Protein AF-A0A0B4FJJ1-F1 (afdb_monomer_lite)

pLDDT: mean 93.53, std 4.14, range [71.75, 98.0]

Secondary structure (DSSP, 8-state):
---HHHHHHHHT-SS--HHHHHHHHHHHTT--HHHHHHHHHHHHHHHHHHHHHHHS---HHHHHHHHHHHHHHHHHHHHHHHH--GGG-----HHHHHHHHHHHT-SS-SS--

Structure (mmCIF, N/CA/C/O backbone):
data_AF-A0A0B4FJJ1-F1
#
_entry.id   AF-A0A0B4FJJ1-F1
#
loop_
_atom_site.group_PDB
_atom_site.id
_atom_site.type_symbol
_atom_site.label_atom_id
_atom_site.label_alt_id
_atom_site.label_comp_id
_atom_site.label_asym_id
_atom_site.label_entity_id
_atom_site.label_seq_id
_atom_site.pdbx_PDB_i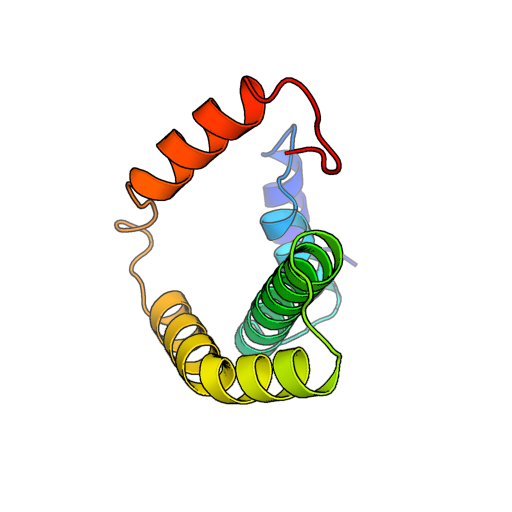ns_code
_atom_site.Cartn_x
_atom_site.Cartn_y
_atom_site.Cartn_z
_atom_site.occupancy
_atom_site.B_iso_or_equiv
_atom_site.auth_seq_id
_atom_site.auth_comp_id
_atom_site.auth_asym_id
_atom_site.auth_atom_id
_atom_site.pdbx_PDB_model_num
ATOM 1 N N . GLU A 1 1 ? 16.173 10.312 -13.743 1.00 85.62 1 GLU A N 1
ATOM 2 C CA . GLU A 1 1 ? 15.203 11.218 -14.402 1.00 85.62 1 GLU A CA 1
ATOM 3 C C . GLU A 1 1 ? 14.099 10.382 -15.029 1.00 85.62 1 GLU A C 1
ATOM 5 O O . GLU A 1 1 ? 14.355 9.215 -15.307 1.00 85.62 1 GLU A O 1
ATOM 10 N N . LEU A 1 2 ? 12.902 10.943 -15.227 1.00 92.56 2 LEU A N 1
ATOM 11 C CA . LEU A 1 2 ? 11.828 10.257 -15.955 1.00 92.56 2 LEU A CA 1
ATOM 12 C C . LEU A 1 2 ? 12.228 10.097 -17.425 1.00 92.56 2 LEU A C 1
ATOM 14 O O . LEU A 1 2 ? 12.700 11.064 -18.034 1.00 92.56 2 LEU A O 1
ATOM 18 N N . ASP A 1 3 ? 12.034 8.900 -17.974 1.00 95.81 3 ASP A N 1
ATOM 19 C CA . ASP A 1 3 ? 12.142 8.656 -19.414 1.00 95.81 3 ASP A CA 1
ATOM 20 C C . ASP A 1 3 ? 10.930 9.224 -20.174 1.00 95.81 3 ASP A C 1
ATOM 22 O O . ASP A 1 3 ? 10.025 9.802 -19.570 1.00 95.81 3 ASP A O 1
ATOM 26 N N . ALA A 1 4 ? 10.958 9.140 -21.507 1.00 96.12 4 ALA A N 1
ATOM 27 C CA . ALA A 1 4 ? 9.930 9.731 -22.362 1.00 96.12 4 ALA A CA 1
ATOM 28 C C . ALA A 1 4 ? 8.535 9.159 -22.063 1.00 96.12 4 ALA A C 1
ATOM 30 O O . ALA A 1 4 ? 7.616 9.937 -21.817 1.00 96.12 4 ALA A O 1
ATOM 31 N N . ASP A 1 5 ? 8.409 7.830 -21.979 1.00 95.44 5 ASP A N 1
ATOM 32 C CA . ASP A 1 5 ? 7.139 7.157 -21.684 1.00 95.44 5 ASP A CA 1
ATOM 33 C C . ASP A 1 5 ? 6.581 7.592 -20.321 1.00 95.44 5 ASP A C 1
ATOM 35 O O . ASP A 1 5 ? 5.400 7.898 -20.180 1.00 95.44 5 ASP A O 1
ATOM 39 N N . ALA A 1 6 ? 7.436 7.652 -19.295 1.00 94.94 6 ALA A N 1
ATOM 40 C CA . ALA A 1 6 ? 7.033 8.043 -17.949 1.00 94.94 6 ALA A CA 1
ATOM 41 C C . ALA A 1 6 ? 6.571 9.509 -17.874 1.00 94.94 6 ALA A C 1
ATOM 43 O O . ALA A 1 6 ? 5.683 9.829 -17.082 1.00 94.94 6 ALA A O 1
ATOM 44 N N . ARG A 1 7 ? 7.157 10.400 -18.686 1.00 95.50 7 ARG A N 1
ATOM 45 C CA . ARG A 1 7 ? 6.699 11.795 -18.805 1.00 95.50 7 ARG A CA 1
ATOM 46 C C . ARG A 1 7 ? 5.359 11.877 -19.511 1.00 95.50 7 ARG A C 1
ATOM 48 O O . ARG A 1 7 ? 4.473 12.553 -19.013 1.00 95.50 7 ARG A O 1
ATOM 55 N N . GLU A 1 8 ? 5.198 11.147 -20.609 1.00 96.12 8 GLU A N 1
ATOM 56 C CA . GLU A 1 8 ? 3.938 11.118 -21.347 1.00 96.12 8 GLU A CA 1
ATOM 57 C C . GLU A 1 8 ? 2.780 10.640 -20.460 1.00 96.12 8 GLU A C 1
ATOM 59 O O . GLU A 1 8 ? 1.733 11.282 -20.416 1.00 96.12 8 GLU A O 1
ATOM 64 N N . VAL A 1 9 ? 2.984 9.571 -19.682 1.00 95.06 9 VAL A N 1
ATOM 65 C CA . VAL A 1 9 ? 1.982 9.082 -18.720 1.00 95.06 9 VAL A CA 1
ATOM 66 C C . VAL A 1 9 ? 1.650 10.138 -17.663 1.00 95.06 9 VAL A C 1
ATOM 68 O O . VAL A 1 9 ? 0.483 10.320 -17.319 1.00 95.06 9 VAL A O 1
ATOM 71 N N . LEU A 1 10 ? 2.657 10.838 -17.137 1.00 95.00 10 LEU A N 1
ATOM 72 C CA . LEU A 1 10 ? 2.438 11.888 -16.145 1.00 95.00 10 LEU A CA 1
ATOM 73 C C . LEU A 1 10 ? 1.649 13.068 -16.731 1.00 95.00 10 LEU A C 1
ATOM 75 O O . LEU A 1 10 ? 0.711 13.542 -16.096 1.00 95.00 10 LEU A O 1
ATOM 79 N N . ASP A 1 11 ? 1.988 13.501 -17.945 1.00 95.19 11 ASP A N 1
ATOM 80 C CA . ASP A 1 11 ? 1.346 14.630 -18.629 1.00 95.19 11 ASP A CA 1
ATOM 81 C C . ASP A 1 11 ? -0.126 14.341 -18.979 1.00 95.19 11 ASP A C 1
ATOM 83 O O . ASP A 1 11 ? -0.950 15.255 -19.045 1.00 95.19 11 ASP A O 1
ATOM 87 N N . GLN A 1 12 ? -0.489 13.066 -19.149 1.00 95.62 12 GLN A N 1
ATOM 88 C CA . GLN A 1 12 ? -1.873 12.631 -19.353 1.00 95.62 12 GLN A CA 1
ATOM 89 C C . GLN A 1 12 ? -2.734 12.705 -18.079 1.00 95.62 12 GLN A C 1
ATOM 91 O O . GLN A 1 12 ? -3.950 12.513 -18.160 1.00 95.62 12 GLN A O 1
ATOM 96 N N . HIS A 1 13 ? -2.156 12.927 -16.894 1.00 94.06 13 HIS A N 1
ATOM 97 C CA . HIS A 1 13 ? -2.883 12.929 -15.621 1.00 94.06 13 HIS A CA 1
ATOM 98 C C . HIS A 1 13 ? -2.740 14.276 -14.909 1.00 94.06 13 HIS A C 1
ATOM 100 O O . HIS A 1 13 ? -1.738 14.558 -14.262 1.00 94.06 13 HIS A O 1
ATOM 106 N N . THR A 1 14 ? -3.789 15.102 -14.984 1.00 91.69 14 THR A N 1
ATOM 107 C CA . THR A 1 14 ? -3.815 16.446 -14.375 1.00 91.69 14 THR A CA 1
ATOM 108 C C . THR A 1 14 ? -3.704 16.411 -12.846 1.00 91.69 14 THR A C 1
ATOM 110 O O . THR A 1 14 ? -3.100 17.300 -12.253 1.00 91.69 14 THR A O 1
ATOM 113 N N . GLU A 1 15 ? -4.248 15.371 -12.210 1.00 92.62 15 GLU A N 1
ATOM 114 C CA . GLU A 1 15 ? -4.177 15.146 -10.762 1.00 92.62 15 GLU A CA 1
ATOM 115 C C . GLU A 1 15 ? -3.667 13.722 -10.488 1.00 92.62 15 GLU A C 1
ATOM 117 O O . GLU A 1 15 ? -4.455 12.802 -10.246 1.00 92.62 15 GLU A O 1
ATOM 122 N N . PRO A 1 16 ? -2.345 13.490 -10.577 1.00 92.25 16 PRO A N 1
ATOM 123 C CA . PRO A 1 16 ? -1.789 12.161 -10.396 1.00 92.25 16 PRO A CA 1
ATOM 124 C C . PRO A 1 16 ? -1.938 11.729 -8.935 1.00 92.25 16 PRO A C 1
ATOM 126 O O . PRO A 1 16 ? -1.492 12.406 -8.007 1.00 92.25 16 PRO A O 1
ATOM 129 N N . HIS A 1 17 ? -2.542 10.563 -8.718 1.00 92.31 17 HIS A N 1
ATOM 130 C CA . HIS A 1 17 ? -2.630 9.987 -7.383 1.00 92.31 17 HIS A CA 1
ATOM 131 C C . HIS A 1 17 ? -1.256 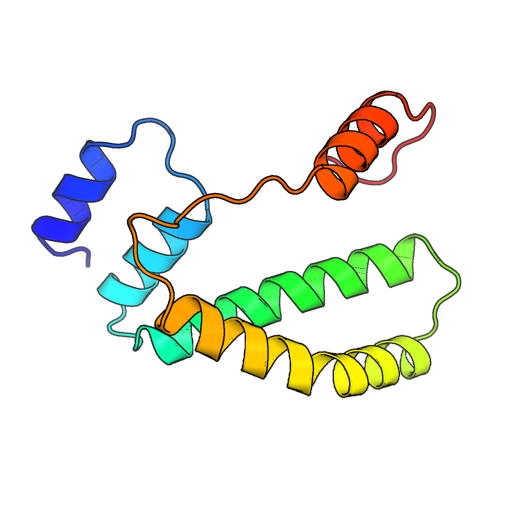9.491 -6.904 1.00 92.31 17 HIS A C 1
ATOM 133 O O . HIS A 1 17 ? -0.379 9.132 -7.694 1.00 92.31 17 HIS A O 1
ATOM 139 N N . LEU A 1 18 ? -1.083 9.396 -5.583 1.00 94.75 18 LEU A N 1
ATOM 140 C CA . LEU A 1 18 ? 0.202 9.059 -4.963 1.00 94.75 18 LEU A CA 1
ATOM 141 C C . LEU A 1 18 ? 0.808 7.747 -5.493 1.00 94.75 18 LEU A C 1
ATOM 143 O O . LEU A 1 18 ? 2.014 7.683 -5.710 1.00 94.75 18 LEU A O 1
ATOM 147 N N . ALA A 1 19 ? -0.017 6.726 -5.752 1.00 94.38 19 ALA A N 1
ATOM 148 C CA . ALA A 1 19 ? 0.470 5.445 -6.273 1.00 94.38 19 ALA A CA 1
ATOM 149 C C . ALA A 1 19 ? 1.107 5.564 -7.673 1.00 94.38 19 ALA A C 1
ATOM 151 O O . ALA A 1 19 ? 2.100 4.894 -7.947 1.00 94.38 19 ALA A O 1
ATOM 152 N N . LEU A 1 20 ? 0.594 6.452 -8.536 1.00 95.25 20 LEU A N 1
ATOM 153 C CA . LEU A 1 20 ? 1.197 6.720 -9.841 1.00 95.25 20 LEU A CA 1
ATOM 154 C C . LEU A 1 20 ? 2.536 7.429 -9.654 1.00 95.25 20 LEU A C 1
ATOM 156 O O . LEU A 1 20 ? 3.541 7.006 -10.218 1.00 95.25 20 LEU A O 1
ATOM 160 N N . GLY A 1 21 ? 2.558 8.478 -8.826 1.00 96.31 21 GLY A N 1
ATOM 161 C CA . GLY A 1 21 ? 3.787 9.207 -8.514 1.00 96.31 21 GLY A CA 1
ATOM 162 C C . GLY A 1 21 ? 4.880 8.285 -7.967 1.00 96.31 21 GLY A C 1
ATOM 163 O O . GLY A 1 21 ? 6.031 8.375 -8.389 1.00 96.31 21 GLY A O 1
ATOM 164 N N . TRP A 1 22 ? 4.510 7.345 -7.094 1.00 97.31 22 TRP A N 1
ATOM 165 C CA . TRP A 1 22 ? 5.410 6.314 -6.581 1.00 97.31 22 TRP A CA 1
ATOM 166 C C . TRP A 1 22 ? 5.952 5.400 -7.684 1.00 97.31 22 TRP A C 1
ATOM 168 O O . TRP A 1 22 ? 7.164 5.216 -7.773 1.00 97.31 22 TRP A O 1
ATOM 178 N N . ALA A 1 23 ? 5.089 4.868 -8.553 1.00 96.38 23 ALA A N 1
ATOM 179 C CA . ALA A 1 23 ? 5.505 3.996 -9.652 1.00 96.38 23 ALA A CA 1
ATOM 180 C C . ALA A 1 23 ? 6.459 4.709 -10.630 1.00 96.38 23 ALA A C 1
ATOM 182 O O . ALA A 1 23 ? 7.485 4.151 -11.027 1.00 96.38 23 ALA A O 1
ATOM 183 N N . LEU A 1 24 ? 6.164 5.967 -10.972 1.00 97.31 24 LEU A N 1
ATOM 184 C CA . LEU A 1 24 ? 7.013 6.791 -11.835 1.00 97.31 24 LEU A CA 1
ATOM 185 C C . LEU A 1 24 ? 8.368 7.097 -11.178 1.00 97.31 24 LEU A C 1
ATOM 187 O O . LEU A 1 24 ? 9.406 7.011 -11.837 1.00 97.31 24 LEU A O 1
ATOM 191 N N . ALA A 1 25 ? 8.383 7.402 -9.877 1.00 96.94 25 ALA A N 1
ATOM 192 C CA . ALA A 1 25 ? 9.618 7.618 -9.125 1.00 96.94 25 ALA A CA 1
ATOM 193 C C . ALA A 1 25 ? 10.466 6.339 -9.040 1.00 96.94 25 ALA A C 1
ATOM 195 O O . ALA A 1 25 ? 11.663 6.376 -9.328 1.00 96.94 25 ALA A O 1
ATOM 196 N N . ALA A 1 26 ? 9.846 5.197 -8.727 1.00 97.81 26 ALA A N 1
ATOM 197 C CA . ALA A 1 26 ? 10.508 3.896 -8.693 1.00 97.81 26 ALA A CA 1
ATOM 198 C C . ALA A 1 26 ? 11.153 3.556 -10.045 1.00 97.81 26 ALA A C 1
ATOM 200 O O . ALA A 1 26 ? 12.323 3.170 -10.087 1.00 97.81 26 ALA A O 1
ATOM 201 N N . ARG A 1 27 ? 10.444 3.803 -11.158 1.00 97.25 27 ARG A N 1
ATOM 202 C CA . ARG A 1 27 ? 10.993 3.662 -12.515 1.00 97.25 27 ARG A CA 1
ATOM 203 C C . ARG A 1 27 ? 12.180 4.597 -12.751 1.00 97.25 27 ARG A C 1
ATOM 205 O O . ARG A 1 27 ? 13.228 4.143 -13.207 1.00 97.25 27 ARG A O 1
ATOM 212 N N . ALA A 1 28 ? 12.065 5.878 -12.393 1.00 97.44 28 ALA A N 1
ATOM 213 C CA . ALA A 1 28 ? 13.149 6.855 -12.544 1.00 97.44 28 ALA A CA 1
ATOM 214 C C . ALA A 1 28 ? 14.413 6.484 -11.747 1.00 97.44 28 ALA A C 1
ATOM 216 O O . ALA A 1 28 ? 15.526 6.828 -12.161 1.00 97.44 28 ALA A O 1
ATOM 217 N N . TRP A 1 29 ? 14.244 5.796 -10.616 1.00 97.56 29 TRP A N 1
ATOM 218 C CA . TRP A 1 29 ? 15.322 5.283 -9.767 1.00 97.56 29 TRP A CA 1
ATOM 219 C C . TRP A 1 29 ? 15.758 3.856 -10.103 1.00 97.56 29 TRP A C 1
ATOM 221 O O . TRP A 1 29 ? 16.699 3.359 -9.488 1.00 97.56 29 TRP A O 1
ATOM 231 N N . ARG A 1 30 ? 15.142 3.222 -11.109 1.00 97.19 30 ARG A N 1
ATOM 232 C CA . ARG A 1 30 ? 15.433 1.845 -11.543 1.00 97.19 30 ARG A CA 1
ATOM 233 C C . ARG A 1 30 ? 15.242 0.811 -10.426 1.00 97.19 30 ARG A C 1
ATOM 235 O O . ARG A 1 30 ? 15.987 -0.163 -10.349 1.00 97.19 30 ARG A O 1
ATOM 242 N N . ILE A 1 31 ? 14.250 1.028 -9.568 1.00 98.00 31 ILE A N 1
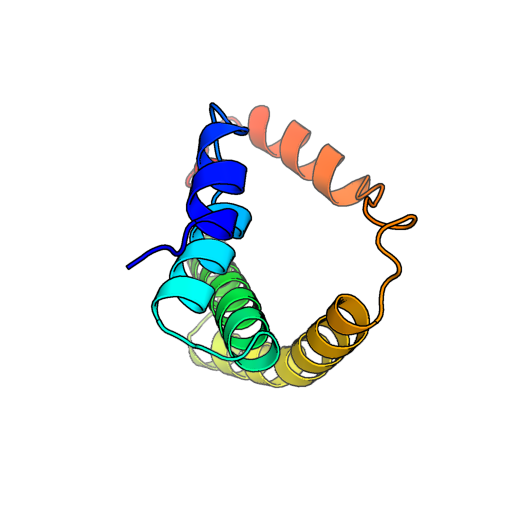ATOM 243 C CA . ILE A 1 31 ? 13.803 0.048 -8.575 1.00 98.00 31 ILE A CA 1
ATOM 244 C C . ILE A 1 31 ? 12.936 -0.986 -9.300 1.00 98.00 31 ILE A C 1
ATOM 246 O O . ILE A 1 31 ? 12.137 -0.625 -10.168 1.00 98.00 31 ILE A O 1
ATOM 250 N N . SER A 1 32 ? 13.107 -2.269 -8.974 1.00 97.38 32 SER A N 1
ATOM 251 C CA . SER A 1 32 ? 12.291 -3.323 -9.577 1.00 97.38 32 SER A CA 1
ATOM 252 C C . SER A 1 32 ? 10.805 -3.126 -9.220 1.00 97.38 32 SER A C 1
ATOM 254 O O . SER A 1 32 ? 10.503 -2.618 -8.136 1.00 97.38 32 SER A O 1
ATOM 256 N N . PRO A 1 33 ? 9.855 -3.514 -10.090 1.00 95.69 33 PRO A N 1
ATOM 257 C CA . PRO A 1 33 ? 8.431 -3.426 -9.765 1.00 95.69 33 PRO A CA 1
ATOM 258 C C . PRO A 1 33 ? 8.070 -4.165 -8.470 1.00 95.69 33 PRO A C 1
ATOM 260 O O . PRO A 1 33 ? 7.292 -3.647 -7.670 1.00 95.69 33 PRO A O 1
ATOM 263 N N . ASP A 1 34 ? 8.687 -5.325 -8.235 1.00 96.06 34 ASP A N 1
ATOM 264 C CA . ASP A 1 34 ? 8.451 -6.138 -7.042 1.00 96.06 34 ASP A CA 1
ATOM 265 C C . ASP A 1 34 ? 8.915 -5.422 -5.768 1.00 96.06 34 ASP A C 1
ATOM 267 O O . ASP A 1 34 ? 8.149 -5.338 -4.806 1.00 96.06 34 ASP A O 1
ATOM 271 N N . ASP A 1 35 ? 10.121 -4.842 -5.766 1.00 97.25 35 ASP A N 1
ATOM 272 C CA . ASP A 1 35 ? 10.641 -4.091 -4.613 1.00 97.25 35 ASP A CA 1
ATOM 273 C C . ASP A 1 35 ? 9.833 -2.811 -4.368 1.00 97.25 35 ASP A C 1
ATOM 275 O O . ASP A 1 35 ? 9.533 -2.459 -3.224 1.00 97.25 35 ASP A O 1
ATOM 279 N N . ALA A 1 36 ? 9.443 -2.116 -5.441 1.00 97.88 36 ALA A N 1
ATOM 280 C CA . ALA A 1 36 ? 8.629 -0.910 -5.354 1.00 97.88 36 ALA A CA 1
ATOM 281 C C . ALA A 1 36 ? 7.243 -1.206 -4.763 1.00 97.88 36 ALA A C 1
ATOM 283 O O . ALA A 1 36 ? 6.749 -0.433 -3.937 1.00 97.88 36 ALA A O 1
ATOM 284 N N . LEU A 1 37 ? 6.624 -2.322 -5.154 1.00 96.81 37 LEU A N 1
ATOM 285 C CA . LEU A 1 37 ? 5.342 -2.769 -4.618 1.00 96.81 37 LEU A CA 1
ATOM 286 C C . LEU A 1 37 ? 5.465 -3.209 -3.153 1.00 96.81 37 LEU A C 1
ATOM 288 O O . LEU A 1 37 ? 4.633 -2.822 -2.333 1.00 96.81 37 LEU A O 1
ATOM 292 N N . ALA A 1 38 ? 6.515 -3.956 -2.800 1.00 96.31 38 ALA A N 1
ATOM 293 C CA . ALA A 1 38 ? 6.774 -4.359 -1.418 1.00 96.31 38 ALA A CA 1
ATOM 294 C C . ALA A 1 38 ? 6.936 -3.143 -0.492 1.00 96.31 38 ALA A C 1
ATOM 296 O O . ALA A 1 38 ? 6.305 -3.069 0.564 1.00 96.31 38 ALA A O 1
ATOM 297 N N . ALA A 1 39 ? 7.731 -2.154 -0.911 1.00 96.88 39 ALA A N 1
ATOM 298 C CA . ALA A 1 39 ? 7.937 -0.922 -0.158 1.00 96.88 39 ALA A CA 1
ATOM 299 C C . ALA A 1 39 ? 6.648 -0.088 -0.030 1.00 96.88 39 ALA A C 1
ATOM 301 O O . ALA A 1 39 ? 6.367 0.437 1.050 1.00 96.88 39 ALA A O 1
ATOM 302 N N . TRP A 1 40 ? 5.835 -0.011 -1.090 1.00 97.44 40 TRP A N 1
ATOM 303 C CA . TRP A 1 40 ? 4.523 0.644 -1.048 1.00 97.44 40 TRP A CA 1
ATOM 304 C C . TRP A 1 40 ? 3.593 -0.003 -0.015 1.00 97.44 40 TRP A C 1
ATOM 306 O O . TRP A 1 40 ? 3.036 0.681 0.845 1.00 97.44 40 TRP A O 1
ATOM 316 N N . LEU A 1 41 ? 3.455 -1.330 -0.071 1.00 96.94 41 LEU A N 1
ATOM 317 C CA . LEU A 1 41 ? 2.604 -2.094 0.839 1.00 96.94 41 LEU A CA 1
ATOM 318 C C . LEU A 1 41 ? 3.077 -1.982 2.294 1.00 96.94 41 LEU A C 1
ATOM 320 O O . LEU A 1 41 ? 2.256 -1.820 3.198 1.00 96.94 41 LEU A O 1
ATOM 324 N N . TRP A 1 42 ? 4.391 -2.010 2.525 1.00 96.38 42 TRP A N 1
ATOM 325 C CA . TRP A 1 42 ? 4.962 -1.818 3.856 1.00 96.38 42 TRP A CA 1
ATOM 326 C C . TRP A 1 42 ? 4.674 -0.422 4.412 1.00 96.38 42 TRP A C 1
ATOM 328 O O . TRP A 1 42 ? 4.199 -0.299 5.540 1.00 96.38 42 TRP A O 1
ATOM 338 N N . SER A 1 43 ? 4.898 0.628 3.614 1.00 96.31 43 SER A N 1
ATOM 339 C CA . SER A 1 43 ? 4.609 2.009 4.018 1.00 96.31 43 SER A CA 1
ATOM 340 C C . SER A 1 43 ? 3.122 2.212 4.328 1.00 96.31 43 SER A C 1
ATOM 342 O O . SER A 1 43 ? 2.768 2.870 5.310 1.00 96.31 43 SER A O 1
ATOM 344 N N . TRP A 1 44 ? 2.240 1.591 3.538 1.00 95.88 44 TRP A N 1
ATOM 345 C CA . TRP A 1 44 ? 0.808 1.579 3.818 1.00 95.88 44 TRP A CA 1
ATOM 346 C C . TRP A 1 44 ? 0.509 0.930 5.177 1.00 95.88 44 TRP A C 1
ATOM 348 O O . TRP A 1 44 ? -0.148 1.555 6.013 1.00 95.88 44 TRP A O 1
ATOM 358 N N . LEU A 1 45 ? 1.030 -0.277 5.432 1.00 96.38 45 LEU A N 1
ATOM 359 C CA . LEU A 1 45 ? 0.814 -1.004 6.687 1.00 96.38 45 LEU A CA 1
ATOM 360 C C . LEU A 1 45 ? 1.334 -0.218 7.898 1.00 96.38 45 LEU A C 1
ATOM 362 O O . LEU A 1 45 ? 0.629 -0.092 8.901 1.00 96.38 45 LEU A O 1
ATOM 366 N N . GLU A 1 46 ? 2.536 0.347 7.801 1.00 95.31 46 GLU A N 1
ATOM 367 C CA . GLU A 1 46 ? 3.130 1.167 8.857 1.00 95.31 46 GLU A CA 1
ATOM 368 C C . GLU A 1 46 ? 2.229 2.357 9.213 1.00 95.31 46 GLU A C 1
ATOM 370 O O . GLU A 1 46 ? 1.953 2.607 10.390 1.00 95.31 46 GLU A O 1
ATOM 375 N N . ASN A 1 47 ? 1.690 3.052 8.206 1.00 94.88 47 ASN A N 1
ATOM 376 C CA . ASN A 1 47 ? 0.753 4.146 8.432 1.00 94.88 47 ASN A CA 1
ATOM 377 C C . ASN A 1 47 ? -0.535 3.669 9.132 1.00 94.88 47 ASN A C 1
ATOM 379 O O . ASN A 1 47 ? -1.027 4.346 10.036 1.00 94.88 47 ASN A O 1
ATOM 383 N N . GLN A 1 48 ? -1.078 2.498 8.772 1.00 94.12 48 GLN A N 1
ATOM 384 C CA . GLN A 1 48 ? -2.243 1.931 9.472 1.00 94.12 48 GLN A CA 1
ATOM 385 C C . GLN A 1 48 ? -1.940 1.608 10.936 1.00 94.12 48 GLN A C 1
ATOM 387 O O . GLN A 1 48 ? -2.734 1.948 11.813 1.00 94.12 48 GLN A O 1
ATOM 392 N N . LEU A 1 49 ? -0.774 1.033 11.226 1.00 94.56 49 LEU A N 1
ATOM 393 C CA . LEU A 1 49 ? -0.343 0.751 12.595 1.00 94.56 49 LEU A CA 1
ATOM 394 C C . LEU A 1 49 ? -0.162 2.037 13.411 1.00 94.56 49 LEU A C 1
ATOM 396 O O . LEU A 1 49 ? -0.608 2.105 14.556 1.00 94.56 49 LEU A O 1
ATOM 400 N N . ALA A 1 50 ? 0.410 3.085 12.813 1.00 93.00 50 ALA A N 1
ATOM 401 C CA . ALA A 1 50 ? 0.564 4.385 13.462 1.00 93.00 50 ALA A CA 1
ATOM 402 C C . ALA A 1 50 ? -0.789 5.033 13.809 1.00 93.00 50 ALA A C 1
ATOM 404 O O . ALA A 1 50 ? -0.929 5.644 14.872 1.00 93.00 50 ALA A O 1
ATOM 405 N N . VAL A 1 51 ? -1.798 4.895 12.941 1.00 93.50 51 VAL A N 1
ATOM 406 C CA . VAL A 1 51 ? -3.173 5.344 13.218 1.00 93.50 51 VAL A CA 1
ATOM 407 C C . VAL A 1 51 ? -3.815 4.488 14.314 1.00 93.50 51 VAL A C 1
ATOM 409 O O . VAL A 1 51 ? -4.390 5.038 15.255 1.00 93.50 51 VAL A O 1
ATOM 412 N N . LEU A 1 52 ? -3.678 3.159 14.255 1.00 93.44 52 LEU A N 1
ATOM 413 C CA . LEU A 1 52 ? -4.214 2.243 15.270 1.00 93.44 52 LEU A CA 1
ATOM 414 C C . LEU A 1 52 ? -3.652 2.540 16.662 1.00 93.44 52 LEU A C 1
ATOM 416 O O . LEU A 1 52 ? -4.410 2.651 17.618 1.00 93.44 52 LEU A O 1
ATOM 420 N N . MET A 1 53 ? -2.343 2.753 16.782 1.00 92.88 53 MET A N 1
ATOM 421 C CA . MET A 1 53 ? -1.701 3.078 18.061 1.00 92.88 53 MET A CA 1
ATOM 422 C C . MET A 1 53 ? -2.136 4.423 18.653 1.00 92.88 53 MET A C 1
ATOM 424 O O . MET A 1 53 ? -2.039 4.625 19.860 1.00 92.88 53 MET A O 1
ATOM 428 N N . LYS A 1 54 ? -2.589 5.362 17.816 1.00 91.88 54 LYS A N 1
ATOM 429 C CA . 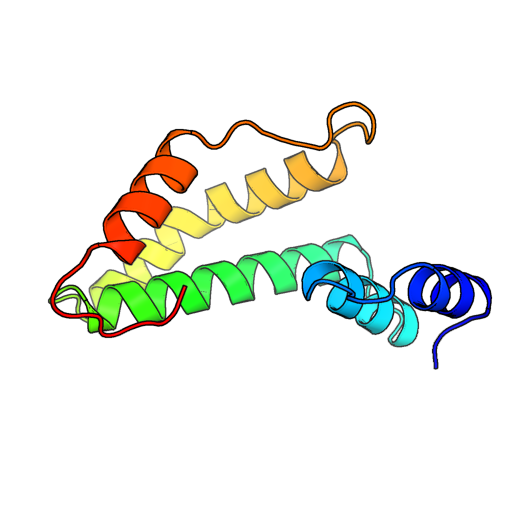LYS A 1 54 ? -3.111 6.664 18.261 1.00 91.88 54 LYS A CA 1
ATOM 430 C C . LYS A 1 54 ? -4.602 6.623 18.599 1.00 91.88 54 LYS A C 1
ATOM 432 O O . LYS A 1 54 ? -5.076 7.490 19.325 1.00 91.88 54 LYS A O 1
ATOM 437 N N . THR A 1 55 ? -5.343 5.667 18.041 1.00 92.12 55 THR A N 1
ATOM 438 C CA . THR A 1 55 ? -6.804 5.547 18.202 1.00 92.12 55 THR A CA 1
ATOM 439 C C . THR A 1 55 ? -7.207 4.527 19.256 1.00 92.12 55 THR A C 1
ATOM 441 O O . THR A 1 55 ? -8.239 4.693 19.902 1.00 92.12 55 THR A O 1
ATOM 444 N N . LEU A 1 56 ? -6.400 3.485 19.446 1.00 91.19 56 LEU A N 1
ATOM 445 C CA . LEU A 1 56 ? -6.624 2.400 20.391 1.00 91.19 56 LEU A CA 1
ATOM 446 C C . LEU A 1 56 ? -5.556 2.429 21.493 1.00 91.19 56 LEU A C 1
ATOM 448 O O . LEU A 1 56 ? -4.441 2.891 21.251 1.00 91.19 56 LEU A O 1
ATOM 452 N N . PRO A 1 57 ? -5.841 1.884 22.691 1.00 87.25 57 PRO A N 1
ATOM 453 C CA . PRO A 1 57 ? -4.853 1.731 23.758 1.00 87.25 57 PRO A CA 1
ATOM 454 C C . PRO A 1 57 ? -3.888 0.573 23.443 1.00 87.25 57 PRO A C 1
ATOM 456 O O . PRO A 1 57 ? -3.831 -0.434 24.149 1.00 87.25 57 PRO A O 1
ATOM 459 N N . LEU A 1 58 ? -3.155 0.687 22.336 1.00 88.88 58 LEU A N 1
ATOM 460 C CA . LEU A 1 58 ? -2.299 -0.357 21.791 1.00 88.88 58 LEU A CA 1
ATOM 461 C C . LEU A 1 58 ? -0.827 -0.013 22.048 1.00 88.88 58 LEU A C 1
ATOM 463 O O . LEU A 1 58 ? -0.294 0.969 21.537 1.00 88.88 58 LEU A O 1
ATOM 467 N N . GLY A 1 59 ? -0.165 -0.828 22.871 1.00 89.88 59 GLY A N 1
ATOM 468 C CA . GLY A 1 59 ? 1.255 -0.665 23.185 1.00 89.88 59 GLY A CA 1
ATOM 469 C C . GLY A 1 59 ? 2.179 -1.161 22.068 1.00 89.88 59 GLY A C 1
ATOM 470 O O . GLY A 1 59 ? 1.800 -2.002 21.255 1.00 89.88 59 GLY A O 1
ATOM 471 N N . GLN A 1 60 ? 3.438 -0.715 22.080 1.00 89.19 60 GLN A N 1
ATOM 472 C CA . GLN A 1 60 ? 4.437 -1.047 21.049 1.00 89.19 60 GLN A CA 1
ATOM 473 C C . GLN A 1 60 ? 4.609 -2.555 20.806 1.00 89.19 60 GLN A C 1
ATOM 475 O O . GLN A 1 60 ? 4.670 -3.006 19.666 1.00 89.19 60 GLN A O 1
ATOM 480 N N . GLN A 1 61 ? 4.627 -3.369 21.865 1.00 94.38 61 GLN A N 1
ATOM 481 C CA . GLN A 1 61 ? 4.739 -4.826 21.726 1.00 94.38 61 GLN A CA 1
ATOM 482 C C . GLN A 1 61 ? 3.515 -5.458 21.049 1.00 94.38 61 GLN A C 1
ATOM 484 O O . GLN A 1 61 ? 3.640 -6.465 20.357 1.00 94.38 61 GLN A O 1
ATOM 489 N N . ALA A 1 62 ? 2.318 -4.900 21.248 1.00 93.19 62 ALA A N 1
ATOM 490 C CA . ALA A 1 62 ? 1.126 -5.361 20.545 1.00 93.19 62 ALA A CA 1
ATOM 491 C C . ALA A 1 62 ? 1.184 -4.980 19.060 1.00 93.19 62 ALA A C 1
ATOM 493 O O . ALA A 1 62 ? 0.861 -5.819 18.226 1.00 93.19 62 ALA A O 1
ATOM 494 N N . ALA A 1 63 ? 1.683 -3.782 18.733 1.00 92.88 63 ALA A N 1
ATOM 495 C CA . ALA A 1 63 ? 1.865 -3.349 17.347 1.00 92.88 63 ALA A CA 1
ATOM 496 C C . ALA A 1 63 ? 2.850 -4.259 16.608 1.00 92.88 63 ALA A C 1
ATOM 498 O O . ALA A 1 63 ? 2.524 -4.767 15.547 1.00 92.88 63 ALA A O 1
ATOM 499 N N . GLN A 1 64 ? 4.004 -4.553 17.210 1.0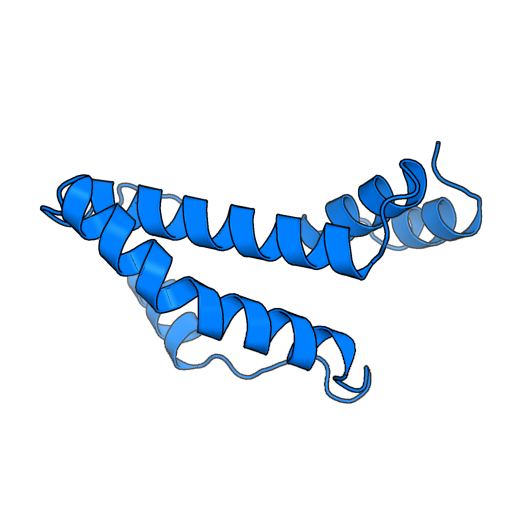0 94.12 64 GLN A N 1
ATOM 500 C CA . GLN A 1 64 ? 5.022 -5.429 16.616 1.00 94.12 64 GLN A CA 1
ATOM 501 C C . GLN A 1 64 ? 4.532 -6.867 16.386 1.00 94.12 64 GLN A C 1
ATOM 503 O O . GLN A 1 64 ? 4.857 -7.482 15.367 1.00 94.12 64 GLN A O 1
ATOM 508 N N . ARG A 1 65 ? 3.721 -7.404 17.308 1.00 96.00 65 ARG A N 1
ATOM 509 C CA . ARG A 1 65 ? 3.081 -8.716 17.119 1.00 96.00 65 ARG A CA 1
ATOM 510 C C . ARG A 1 65 ? 2.107 -8.687 15.948 1.00 96.00 65 ARG A C 1
ATOM 512 O O . ARG A 1 65 ? 2.215 -9.531 15.069 1.00 96.00 65 ARG A O 1
ATOM 519 N N . LEU A 1 66 ? 1.245 -7.671 15.890 1.00 95.62 66 LEU A N 1
ATOM 520 C CA . LEU A 1 66 ? 0.313 -7.494 14.780 1.00 95.62 66 LEU A CA 1
ATOM 521 C C . LEU A 1 66 ? 1.048 -7.346 13.438 1.00 95.62 66 LEU A C 1
ATOM 523 O O . LEU A 1 66 ? 0.664 -7.979 12.463 1.00 95.62 66 LEU A O 1
ATOM 527 N N . THR A 1 67 ? 2.142 -6.581 13.384 1.00 95.38 67 THR A N 1
ATOM 528 C CA . THR A 1 67 ? 2.982 -6.476 12.180 1.00 95.38 67 THR A CA 1
ATOM 529 C C . THR A 1 67 ? 3.495 -7.841 11.733 1.00 95.38 67 THR A C 1
ATOM 531 O O . THR A 1 67 ? 3.411 -8.174 10.554 1.00 95.38 67 THR A O 1
ATOM 534 N N . SER A 1 68 ? 4.003 -8.644 12.673 1.00 96.19 68 SER A N 1
ATOM 535 C CA . SER A 1 68 ? 4.504 -9.994 12.383 1.00 96.19 68 SER A CA 1
ATOM 536 C C . SER A 1 68 ? 3.401 -10.909 11.843 1.00 96.19 68 SER A C 1
ATOM 538 O O . SER A 1 68 ? 3.639 -11.664 10.905 1.00 96.19 68 SER A O 1
ATOM 540 N N . GLU A 1 69 ? 2.190 -10.816 12.398 1.00 97.12 69 GLU A N 1
ATOM 541 C CA . GLU A 1 69 ? 1.020 -11.589 11.960 1.00 97.12 69 GLU A CA 1
ATOM 542 C C . GLU A 1 69 ? 0.503 -11.162 10.577 1.00 97.12 69 GLU A C 1
ATOM 544 O O . GLU A 1 69 ? 0.005 -11.994 9.821 1.00 97.12 69 GLU A O 1
ATOM 549 N N . LEU A 1 70 ? 0.637 -9.880 10.222 1.00 97.06 70 LEU A N 1
ATOM 550 C CA . LEU A 1 70 ? 0.179 -9.335 8.940 1.00 97.06 70 LEU A CA 1
ATOM 551 C C . LEU A 1 70 ? 1.197 -9.503 7.806 1.00 97.06 70 LEU A C 1
ATOM 553 O O . LEU A 1 70 ? 0.815 -9.437 6.638 1.00 97.06 70 LEU A O 1
ATOM 557 N N . LEU A 1 71 ? 2.474 -9.743 8.116 1.00 95.75 71 LEU A N 1
ATOM 558 C CA . LEU A 1 71 ? 3.529 -9.860 7.107 1.00 95.75 71 LEU A CA 1
ATOM 559 C C . LEU A 1 71 ? 3.249 -10.947 6.043 1.00 95.75 71 LEU A C 1
ATOM 561 O O . LEU A 1 71 ? 3.410 -10.643 4.859 1.00 95.75 71 LEU A O 1
ATOM 565 N N . PRO A 1 72 ? 2.765 -12.160 6.387 1.00 96.56 72 PRO A N 1
ATOM 566 C CA . PRO A 1 72 ? 2.398 -13.160 5.382 1.00 96.56 72 PRO A CA 1
ATOM 567 C C . PRO A 1 72 ? 1.258 -12.704 4.461 1.00 96.56 72 PRO A C 1
ATOM 569 O O . PRO A 1 72 ? 1.283 -12.975 3.262 1.00 96.56 72 PRO A O 1
ATOM 572 N N . LEU A 1 73 ? 0.272 -11.974 4.994 1.00 96.81 73 LEU A N 1
ATOM 573 C CA . LEU A 1 73 ? -0.826 -11.426 4.188 1.00 96.81 73 LEU A CA 1
ATOM 574 C C . LEU A 1 73 ? -0.330 -10.328 3.244 1.00 96.81 73 LEU A C 1
ATOM 576 O O . LEU A 1 73 ? -0.792 -10.245 2.110 1.00 96.81 73 LEU A O 1
ATOM 580 N N . LEU A 1 74 ? 0.639 -9.520 3.682 1.00 96.19 74 LEU A N 1
ATOM 581 C CA . LEU A 1 74 ? 1.267 -8.501 2.844 1.00 96.19 74 LEU A CA 1
ATOM 582 C C . LEU A 1 74 ? 2.025 -9.129 1.665 1.00 96.19 74 LEU A C 1
ATOM 584 O O . LEU A 1 74 ? 1.920 -8.652 0.537 1.00 96.19 74 LEU A O 1
ATOM 588 N N . GLN A 1 75 ? 2.739 -10.230 1.918 1.00 95.50 75 GLN A N 1
ATOM 589 C CA . GLN A 1 75 ? 3.426 -11.006 0.881 1.00 95.50 75 GLN A CA 1
ATOM 590 C C . GLN A 1 75 ? 2.438 -11.617 -0.116 1.00 95.50 75 GLN A C 1
ATOM 592 O O . GLN A 1 75 ? 2.671 -11.557 -1.322 1.00 95.50 75 GLN A O 1
ATOM 597 N N . GLN A 1 76 ? 1.318 -12.164 0.365 1.00 96.69 76 GLN A N 1
ATOM 598 C CA . GLN A 1 76 ? 0.269 -12.676 -0.515 1.00 96.69 76 GLN A CA 1
ATOM 599 C C . GLN A 1 76 ? -0.330 -11.554 -1.374 1.00 96.69 76 GLN A C 1
ATOM 601 O O . GLN A 1 76 ? -0.436 -11.705 -2.587 1.00 96.69 76 GLN A O 1
ATOM 606 N N . ALA A 1 77 ? -0.633 -10.398 -0.776 1.00 95.00 77 ALA A N 1
ATOM 607 C CA . ALA A 1 77 ? -1.159 -9.243 -1.500 1.00 95.00 77 ALA A CA 1
ATOM 608 C C . ALA A 1 77 ? -0.193 -8.740 -2.587 1.00 95.00 77 ALA A C 1
ATOM 610 O O . ALA A 1 77 ? -0.636 -8.381 -3.676 1.00 95.00 77 ALA A O 1
ATOM 611 N N . GLN A 1 78 ? 1.119 -8.751 -2.325 1.00 95.50 78 GLN A N 1
ATOM 612 C CA . GLN A 1 78 ? 2.137 -8.431 -3.329 1.00 95.50 78 GLN A CA 1
ATOM 613 C C . GLN A 1 78 ? 2.076 -9.404 -4.516 1.00 95.50 78 GLN A C 1
ATOM 615 O O . GLN A 1 78 ? 2.064 -8.972 -5.669 1.00 95.50 78 GLN A O 1
ATOM 620 N N . GLN A 1 79 ? 2.009 -10.711 -4.243 1.00 95.31 79 GLN A N 1
ATOM 621 C CA . GLN A 1 79 ? 1.930 -11.741 -5.283 1.00 95.31 79 GLN A CA 1
ATOM 622 C C . GLN A 1 79 ? 0.643 -11.628 -6.102 1.00 95.31 79 GLN A C 1
ATOM 624 O O . GLN A 1 79 ? 0.685 -11.744 -7.325 1.00 95.31 79 GLN A O 1
ATOM 629 N N . ASP A 1 80 ? -0.490 -11.392 -5.443 1.00 93.81 80 ASP A N 1
ATOM 630 C CA . ASP A 1 80 ? -1.787 -11.256 -6.102 1.00 93.81 80 ASP A CA 1
ATOM 631 C C . ASP A 1 80 ? -1.816 -10.011 -6.994 1.00 93.81 80 ASP A C 1
ATOM 633 O O . ASP A 1 80 ? -2.211 -10.087 -8.158 1.00 93.81 80 ASP A O 1
ATOM 637 N N . ALA A 1 81 ? -1.317 -8.878 -6.490 1.00 92.75 81 ALA A N 1
ATOM 638 C CA . ALA A 1 81 ? -1.231 -7.634 -7.249 1.00 92.75 81 ALA A CA 1
ATOM 639 C C . ALA A 1 81 ? -0.310 -7.751 -8.476 1.00 92.75 81 ALA A C 1
ATOM 641 O O . ALA A 1 81 ? -0.617 -7.182 -9.519 1.00 92.75 81 ALA A O 1
ATOM 642 N N . GLY A 1 82 ? 0.776 -8.525 -8.390 1.00 91.56 82 GLY A N 1
ATOM 643 C CA . GLY A 1 82 ? 1.658 -8.791 -9.532 1.00 91.56 82 GLY A CA 1
ATOM 644 C C . GLY A 1 82 ? 1.053 -9.706 -10.606 1.00 91.56 82 GLY A C 1
ATOM 645 O O . GLY A 1 82 ? 1.598 -9.804 -11.704 1.00 91.56 82 GLY A O 1
ATOM 646 N N . ARG A 1 83 ? -0.057 -10.396 -10.309 1.00 93.12 83 ARG A N 1
ATOM 647 C CA . ARG A 1 83 ? -0.674 -11.405 -11.192 1.00 93.12 83 ARG A CA 1
ATOM 648 C C . ARG A 1 83 ? -2.061 -11.014 -11.689 1.00 93.12 83 ARG A C 1
ATOM 650 O O . ARG A 1 83 ? -2.599 -11.704 -12.555 1.00 93.12 83 ARG A O 1
ATOM 657 N N . ILE A 1 84 ? -2.655 -9.961 -11.130 1.00 91.88 84 ILE A N 1
ATOM 658 C CA . ILE A 1 84 ? -4.003 -9.534 -11.490 1.00 91.88 84 ILE A CA 1
ATOM 659 C C . ILE A 1 84 ? -4.025 -8.949 -12.905 1.00 91.88 84 ILE A C 1
ATOM 661 O O . ILE A 1 84 ? -3.206 -8.108 -13.270 1.00 91.88 84 ILE A O 1
ATOM 665 N N . ASP A 1 85 ? -4.970 -9.428 -13.714 1.00 92.06 85 ASP A N 1
ATOM 666 C CA . ASP A 1 85 ? -5.197 -8.912 -15.062 1.00 92.06 85 ASP A CA 1
ATOM 667 C C . ASP A 1 85 ? -5.652 -7.441 -14.976 1.00 92.06 85 ASP A C 1
ATOM 669 O O . ASP A 1 85 ? -6.594 -7.155 -14.227 1.00 92.06 85 ASP A O 1
ATOM 673 N N . PRO A 1 86 ? -5.047 -6.510 -15.738 1.00 89.94 86 PRO A N 1
ATOM 674 C CA . PRO A 1 86 ? -5.499 -5.123 -15.831 1.00 89.94 86 PRO A CA 1
ATOM 675 C C . PRO A 1 86 ? -6.992 -4.942 -16.127 1.00 89.94 86 PRO A C 1
ATOM 677 O O . PRO A 1 86 ? -7.602 -3.998 -15.632 1.00 89.94 86 PRO A O 1
ATOM 680 N N . ASN A 1 87 ? -7.615 -5.860 -16.870 1.00 91.06 87 ASN A N 1
ATOM 681 C CA . ASN A 1 87 ? -9.057 -5.834 -17.144 1.00 91.06 87 ASN A CA 1
ATOM 682 C C . ASN A 1 87 ? -9.916 -6.118 -15.901 1.00 91.06 87 ASN A C 1
ATOM 684 O O . ASN A 1 87 ? -11.118 -5.860 -15.901 1.00 91.06 87 ASN A O 1
ATOM 688 N N . HIS A 1 88 ? -9.305 -6.653 -14.846 1.00 87.62 88 HIS A N 1
ATOM 689 C CA . HIS A 1 88 ? -9.912 -6.876 -13.538 1.00 87.62 88 HIS A CA 1
ATOM 690 C C . HIS A 1 88 ? -9.438 -5.858 -12.496 1.00 87.62 88 HIS A C 1
ATOM 692 O O . HIS A 1 88 ? -9.696 -6.037 -11.305 1.00 87.62 88 HIS A O 1
ATOM 698 N N . PHE A 1 89 ? -8.745 -4.790 -12.906 1.00 87.69 89 PHE A N 1
ATOM 699 C CA . PHE A 1 89 ? -8.470 -3.686 -12.000 1.00 87.69 89 PHE A CA 1
ATOM 700 C C . PHE A 1 89 ? -9.778 -3.029 -11.562 1.00 87.69 89 PHE A C 1
ATOM 702 O O . PHE A 1 89 ? -10.702 -2.813 -12.345 1.00 87.69 89 PHE A O 1
ATOM 709 N N . GLY A 1 90 ? -9.823 -2.677 -10.283 1.00 78.38 90 GLY A N 1
ATOM 710 C CA . GLY A 1 90 ? -11.023 -2.175 -9.635 1.00 78.38 90 GLY A CA 1
ATOM 711 C C . GLY A 1 90 ? -11.629 -3.223 -8.714 1.00 78.38 90 GLY A C 1
ATOM 712 O O . GLY A 1 90 ? -11.746 -4.402 -9.032 1.00 78.38 90 GLY A O 1
ATOM 713 N N . SER A 1 91 ? -12.015 -2.777 -7.527 1.00 79.50 91 SER A N 1
ATOM 714 C CA . SER A 1 91 ? -12.757 -3.594 -6.576 1.00 79.50 91 SER A CA 1
ATOM 715 C C . SER A 1 91 ? -13.902 -2.776 -6.004 1.00 79.50 91 SER A C 1
ATOM 717 O O . SER A 1 91 ? -13.836 -1.547 -5.935 1.00 79.50 91 SER A O 1
ATOM 719 N N . ALA A 1 92 ? -14.957 -3.462 -5.575 1.00 80.75 92 ALA A N 1
ATOM 720 C CA . ALA A 1 92 ? -16.023 -2.845 -4.807 1.00 80.75 92 ALA A CA 1
ATOM 721 C C . ALA A 1 92 ? -15.751 -3.057 -3.312 1.00 80.75 92 ALA A C 1
ATOM 723 O O . ALA A 1 92 ? -16.266 -3.985 -2.687 1.00 80.75 92 ALA A O 1
ATOM 724 N N . ALA A 1 93 ? -14.915 -2.196 -2.730 1.00 88.31 93 ALA A N 1
ATOM 725 C CA . ALA A 1 93 ? -14.597 -2.222 -1.303 1.00 88.31 93 ALA A CA 1
ATOM 726 C C . ALA A 1 93 ? -15.734 -1.601 -0.465 1.00 88.31 93 ALA A C 1
ATOM 728 O O . ALA A 1 93 ? -15.528 -0.631 0.260 1.00 88.31 93 ALA A O 1
ATOM 729 N N . PHE A 1 94 ? -16.948 -2.154 -0.560 1.00 92.00 94 PHE A N 1
ATOM 730 C CA . PHE A 1 94 ? -18.162 -1.573 0.033 1.00 92.00 94 PHE A CA 1
ATOM 731 C C . PHE A 1 94 ? -18.018 -1.246 1.523 1.00 92.00 94 PHE A C 1
ATOM 733 O O . PHE A 1 94 ? -18.425 -0.171 1.959 1.00 92.00 94 PHE A O 1
ATOM 740 N N . GLY A 1 95 ? -17.405 -2.146 2.299 1.00 94.00 95 GLY A N 1
ATOM 741 C CA . GLY A 1 95 ? -17.156 -1.915 3.723 1.00 94.00 95 GLY A CA 1
ATOM 742 C C . GLY A 1 95 ? -16.263 -0.698 3.975 1.00 94.00 95 GLY A C 1
ATOM 743 O O . GLY A 1 95 ? -16.565 0.109 4.852 1.00 94.00 95 GLY A O 1
ATOM 744 N N . LEU A 1 96 ? -15.215 -0.520 3.162 1.00 92.31 96 LEU A N 1
ATOM 745 C CA . LEU A 1 96 ? -14.339 0.649 3.232 1.00 92.31 96 LEU A CA 1
ATOM 746 C C . LEU A 1 96 ? -15.095 1.923 2.842 1.00 92.31 96 LEU A C 1
ATOM 748 O O . LEU A 1 96 ? -15.015 2.913 3.560 1.00 92.31 96 LEU A O 1
ATOM 752 N N . SER A 1 97 ? -15.880 1.894 1.762 1.00 93.19 97 SER A N 1
ATOM 753 C CA . SER A 1 97 ? -16.684 3.047 1.338 1.00 93.19 97 SER A CA 1
ATOM 754 C C . SER A 1 97 ? -17.662 3.496 2.429 1.00 93.19 97 SER A C 1
ATOM 756 O O . SER A 1 97 ? -17.730 4.683 2.742 1.00 93.19 97 SER A O 1
ATOM 758 N N . LEU A 1 98 ? -18.367 2.555 3.065 1.00 95.06 98 LEU A N 1
ATOM 759 C CA . LEU A 1 98 ? -19.271 2.853 4.180 1.00 95.06 98 LEU A CA 1
ATOM 760 C C . LEU A 1 98 ? -18.522 3.416 5.396 1.00 95.06 98 LEU A C 1
ATOM 762 O O . LEU A 1 98 ? -18.998 4.368 6.016 1.00 95.06 98 LEU A O 1
ATOM 766 N N . ALA A 1 99 ? -17.344 2.874 5.720 1.00 94.06 99 ALA A N 1
ATOM 767 C CA . ALA A 1 99 ? -16.506 3.392 6.798 1.00 94.06 99 ALA A CA 1
ATOM 768 C C . ALA A 1 99 ? -16.020 4.825 6.513 1.00 94.06 99 ALA A C 1
ATOM 770 O O . ALA A 1 99 ? -16.063 5.663 7.413 1.00 94.06 99 ALA A O 1
ATOM 771 N N . CYS A 1 100 ? -15.642 5.143 5.270 1.00 93.25 100 CYS A N 1
ATOM 772 C CA . CYS A 1 100 ? -15.281 6.504 4.864 1.00 93.25 100 CYS A CA 1
ATOM 773 C C . CYS A 1 100 ? -16.464 7.475 5.008 1.00 93.25 100 CYS A C 1
ATOM 775 O O . CYS A 1 100 ? -16.310 8.547 5.590 1.00 93.25 100 CYS A O 1
ATOM 777 N N . MET A 1 101 ? -17.662 7.083 4.562 1.00 94.75 101 MET A N 1
ATOM 778 C CA . MET A 1 101 ? -18.877 7.898 4.727 1.00 94.75 101 MET A CA 1
ATOM 779 C C . MET A 1 101 ? -19.229 8.121 6.205 1.00 94.75 101 MET A C 1
ATOM 781 O O . MET A 1 101 ? -19.706 9.190 6.588 1.00 94.75 101 MET A O 1
ATOM 785 N N . ALA A 1 102 ? -18.997 7.120 7.059 1.00 94.38 102 ALA A N 1
ATOM 786 C CA . ALA A 1 102 ? -19.168 7.268 8.500 1.00 94.38 102 ALA A CA 1
ATOM 787 C C . ALA A 1 102 ? -18.116 8.216 9.099 1.00 94.38 102 ALA A C 1
ATOM 789 O O . ALA A 1 102 ? -18.470 9.078 9.903 1.00 94.38 102 ALA A O 1
ATOM 790 N N . HIS A 1 103 ? -16.850 8.099 8.678 1.00 93.25 103 HIS A N 1
ATOM 791 C CA . HIS A 1 103 ? -15.758 8.983 9.094 1.00 93.25 103 HIS A CA 1
ATOM 792 C C . HIS A 1 103 ? -16.033 10.447 8.722 1.00 93.25 103 HIS A C 1
ATOM 794 O O . HIS A 1 103 ? -15.761 11.345 9.514 1.00 93.25 103 HIS A O 1
ATOM 800 N N . GLU A 1 104 ? -16.655 10.715 7.573 1.00 94.12 104 GLU A N 1
ATOM 801 C CA . GLU A 1 104 ? -17.059 12.070 7.179 1.00 94.12 104 GLU A CA 1
ATOM 802 C C . GLU A 1 104 ? -18.026 12.721 8.186 1.00 94.12 104 GLU A C 1
ATOM 804 O O . GLU A 1 104 ? -17.941 13.921 8.443 1.00 94.12 104 GLU A O 1
ATOM 809 N N . ARG A 1 105 ? -18.905 11.922 8.805 1.00 93.69 105 ARG A N 1
ATOM 810 C CA . ARG A 1 105 ? -19.939 12.382 9.749 1.00 93.69 105 ARG A CA 1
ATOM 811 C C . ARG A 1 105 ? -19.508 12.365 11.216 1.00 93.69 105 ARG A C 1
ATOM 813 O O . ARG A 1 105 ? -20.316 12.686 12.088 1.00 93.69 105 ARG A O 1
ATOM 820 N N . GLN A 1 106 ? -18.272 11.975 11.524 1.00 92.62 106 GLN A N 1
ATOM 821 C CA . GLN A 1 106 ? -17.793 11.946 12.904 1.00 92.62 106 GLN A CA 1
ATOM 822 C C . GLN A 1 106 ? -17.707 13.360 13.490 1.00 92.62 106 GLN A C 1
ATOM 824 O O . GLN A 1 106 ? -17.043 14.236 12.940 1.00 92.62 106 GLN A O 1
ATOM 829 N N . TYR A 1 107 ? -18.335 13.560 14.654 1.00 93.31 107 TYR A N 1
ATOM 830 C CA . TYR A 1 107 ? -18.334 14.846 15.361 1.00 93.31 107 TYR A CA 1
ATOM 831 C C . TYR A 1 107 ? -16.921 15.305 15.758 1.00 93.31 107 TYR A C 1
ATOM 833 O O . TYR A 1 107 ? -16.591 16.484 15.661 1.00 93.31 107 TYR A O 1
ATOM 841 N N . SER A 1 108 ? -16.069 14.374 16.194 1.00 91.31 108 SER A N 1
ATOM 842 C CA . SER A 1 108 ? -14.663 14.633 16.519 1.00 91.31 108 SER A CA 1
ATOM 843 C C . SER A 1 108 ? -13.768 13.730 15.680 1.00 91.31 108 SER A C 1
ATOM 845 O O . SER A 1 108 ? -13.951 12.514 15.684 1.00 91.31 108 SER A O 1
ATOM 847 N N . ARG A 1 109 ? -12.803 14.325 14.969 1.00 90.88 109 ARG A N 1
ATOM 848 C CA . ARG A 1 109 ? -11.890 13.618 14.059 1.00 90.88 109 ARG A CA 1
ATOM 849 C C . ARG A 1 109 ? -10.447 13.962 14.382 1.00 90.88 109 ARG A C 1
ATOM 851 O O . ARG A 1 109 ? -10.073 15.131 14.393 1.00 90.88 109 ARG A O 1
ATOM 858 N N . LEU A 1 110 ? -9.649 12.930 14.634 1.00 91.25 110 LEU A N 1
ATOM 859 C CA . LEU A 1 110 ? -8.209 13.058 14.869 1.00 91.25 110 LEU A CA 1
ATOM 860 C C . LEU A 1 110 ? -7.402 12.990 13.561 1.00 91.25 110 LEU A C 1
ATOM 862 O O . LEU A 1 110 ? -6.283 13.493 13.499 1.00 91.25 110 LEU A O 1
ATOM 866 N N . PHE A 1 111 ? -7.973 12.388 12.516 1.00 90.38 111 PHE A N 1
ATOM 867 C CA . PHE A 1 111 ? -7.332 12.185 11.220 1.00 90.38 111 PHE A CA 1
ATOM 868 C C . PHE A 1 111 ? -8.158 12.817 10.105 1.00 90.38 111 PHE A C 1
ATOM 870 O O . PHE A 1 111 ? -9.378 12.947 10.204 1.00 90.38 111 PHE A O 1
ATOM 877 N N . ARG A 1 112 ? -7.468 13.201 9.032 1.00 84.56 112 ARG A N 1
ATOM 878 C CA . ARG A 1 112 ? -8.091 13.565 7.759 1.00 84.56 112 ARG A CA 1
ATOM 879 C C . ARG A 1 112 ? -8.108 12.329 6.860 1.00 84.56 112 ARG A C 1
ATOM 881 O O . ARG A 1 112 ? -7.097 11.632 6.787 1.00 84.56 112 ARG A O 1
ATOM 888 N N . SER A 1 113 ? -9.248 12.081 6.228 1.00 71.75 113 SER A N 1
ATOM 889 C CA . SER A 1 113 ? -9.453 11.083 5.173 1.00 71.75 113 SER A CA 1
ATOM 890 C C . SER A 1 113 ? -9.824 11.809 3.897 1.00 71.75 113 SER A C 1
ATOM 892 O O . SER A 1 113 ? -10.735 12.664 4.020 1.00 71.75 113 SER A O 1
#

Foldseek 3Di:
DQDPVLVVVVVVDPDDDPVSVLVRVCVVVVNDPLRSLLVVLVVVLVVVLVVCVVVDVADPVNSVVVCVVCVVVSVVVSVCVVPDDPVPPDDCPVVVVVVVVVQVPDPDDPDDD

Sequence (113 aa):
ELDADAREVLDQHTEPHLALGWALAARAWRISPDDALAAWLWSWLENQLAVLMKTLPLGQQAAQRLTSELLPLLQQAQQDAGRIDPNHFGSAAFGLSLACMAHERQYSRLFRS

Radius of gyration: 17.17 Å; chain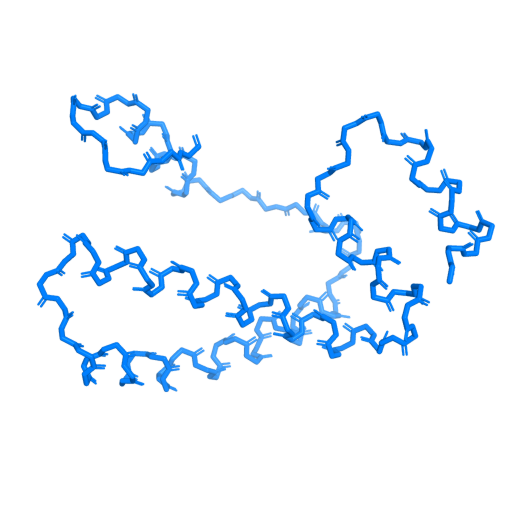s: 1; bounding box: 35×30×46 Å